Protein AF-A0A3D4JFX2-F1 (afdb_monomer)

Sequence (125 aa):
MYEYKTTWTKGMNTRPNHNVNNAPNGTVAYGETVKGVELWTATADGSNVKKGDQWVRLESNVTKWVAVIHMGTVYGIVKLIGENPEPEPDPEPTPVELYPDFMIGPVDKTGQPLAPAKRYRVVEE

Foldseek 3Di:
DKKKAFPDQAWWFWALDPAPPGDGPDTAHHPHIFAFDDKDAACADDPGAHGGWIWTFTPDPGTTITTCAGPNDGGIDMDDDDDDPDPDPDPDDDPPPPDDDDDDDDDDPVRHDDDDDDDDDDDDD

Structure (mmCIF, N/CA/C/O backbone):
data_AF-A0A3D4JFX2-F1
#
_entry.id   AF-A0A3D4JFX2-F1
#
loop_
_atom_site.group_PDB
_atom_site.id
_atom_site.type_symbol
_atom_site.label_atom_id
_atom_site.label_alt_id
_atom_site.label_comp_id
_atom_site.label_asym_id
_atom_site.label_entity_id
_atom_site.label_seq_id
_atom_site.pdbx_PDB_ins_code
_atom_site.Cartn_x
_atom_site.Cartn_y
_atom_site.Cartn_z
_atom_site.occupancy
_atom_site.B_iso_or_equiv
_atom_site.auth_seq_id
_atom_site.auth_comp_id
_atom_site.auth_asym_id
_atom_site.auth_atom_id
_atom_site.pdbx_PDB_model_num
ATOM 1 N N . MET A 1 1 ? -7.874 9.349 -4.311 1.00 88.25 1 MET A N 1
ATOM 2 C CA . MET A 1 1 ? -7.383 9.026 -2.946 1.00 88.25 1 MET A CA 1
ATOM 3 C C . MET A 1 1 ? -7.547 7.523 -2.728 1.00 88.25 1 MET A C 1
ATOM 5 O O . MET A 1 1 ? -8.367 6.924 -3.406 1.00 88.25 1 MET A O 1
ATOM 9 N N . TYR A 1 2 ? -6.806 6.887 -1.824 1.00 94.44 2 TYR A N 1
ATOM 10 C CA . TYR A 1 2 ? -6.948 5.460 -1.512 1.00 94.44 2 TYR A CA 1
ATOM 11 C C . TYR A 1 2 ? -7.407 5.241 -0.065 1.00 94.44 2 TYR A C 1
ATOM 13 O O . TYR A 1 2 ? -7.087 6.019 0.830 1.00 94.44 2 TYR A O 1
ATOM 21 N N . GLU A 1 3 ? -8.134 4.159 0.180 1.00 96.38 3 GLU A N 1
ATOM 22 C CA . GLU A 1 3 ? -8.337 3.566 1.501 1.00 96.38 3 GLU A CA 1
ATOM 23 C C . GLU A 1 3 ? -7.569 2.261 1.568 1.00 96.38 3 GLU A C 1
ATOM 25 O O . GLU A 1 3 ? -7.708 1.419 0.684 1.00 96.38 3 GLU A O 1
ATOM 30 N N . TYR A 1 4 ? -6.785 2.090 2.623 1.00 96.94 4 TYR A N 1
ATOM 31 C CA . TYR A 1 4 ? -6.076 0.858 2.917 1.00 96.94 4 TYR A CA 1
ATOM 32 C C . TYR A 1 4 ? -6.612 0.242 4.202 1.00 96.94 4 TYR A C 1
ATOM 34 O O . TYR A 1 4 ? -6.779 0.929 5.213 1.00 96.94 4 TYR A O 1
ATOM 42 N N . LYS A 1 5 ? -6.826 -1.072 4.169 1.00 96.75 5 LYS A N 1
ATOM 43 C CA . LYS A 1 5 ? -7.150 -1.881 5.342 1.00 96.75 5 LYS A CA 1
ATOM 44 C C . LYS A 1 5 ? -6.306 -3.145 5.337 1.00 96.75 5 LYS A C 1
ATOM 46 O O . LYS A 1 5 ? -6.347 -3.915 4.379 1.00 96.75 5 LYS A O 1
ATOM 51 N N . THR A 1 6 ? -5.566 -3.382 6.415 1.00 94.69 6 THR A N 1
ATOM 52 C CA . THR A 1 6 ? -4.805 -4.627 6.571 1.00 94.69 6 THR A CA 1
ATOM 53 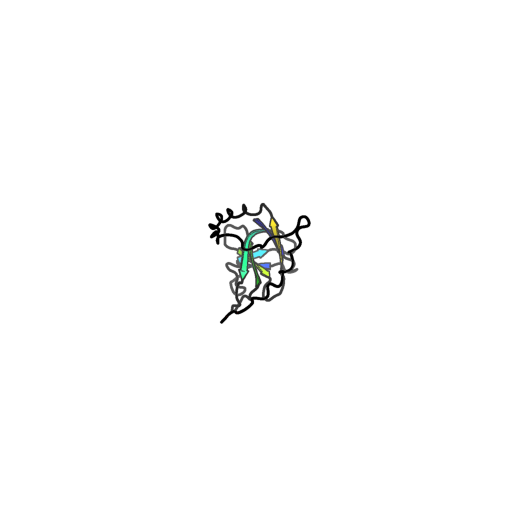C C . THR A 1 6 ? -5.742 -5.810 6.834 1.00 94.69 6 THR A C 1
ATOM 55 O O . THR A 1 6 ? -6.684 -5.713 7.626 1.00 94.69 6 THR A O 1
ATOM 58 N N . THR A 1 7 ? -5.470 -6.940 6.187 1.00 93.06 7 THR A N 1
ATOM 59 C CA . THR A 1 7 ? -6.103 -8.240 6.463 1.00 93.06 7 THR A CA 1
ATOM 60 C C . THR A 1 7 ? -5.250 -9.090 7.403 1.00 93.06 7 THR A C 1
ATOM 62 O O . THR A 1 7 ? -5.714 -10.108 7.916 1.00 93.06 7 THR A O 1
ATOM 65 N N . TRP A 1 8 ? -4.014 -8.664 7.674 1.00 93.56 8 TRP A N 1
ATOM 66 C CA . TRP A 1 8 ? -3.102 -9.372 8.557 1.00 93.56 8 TRP A CA 1
ATOM 67 C C . TRP A 1 8 ? -3.457 -9.150 10.030 1.00 93.56 8 TRP A C 1
ATOM 69 O O . TRP A 1 8 ? -3.441 -8.021 10.527 1.00 93.56 8 TRP A O 1
ATOM 79 N N . THR A 1 9 ? -3.733 -10.239 10.751 1.00 93.06 9 THR A N 1
ATOM 80 C CA . THR A 1 9 ? -4.233 -10.213 12.141 1.00 93.06 9 THR A CA 1
ATOM 81 C C . THR A 1 9 ? -3.256 -9.614 13.148 1.00 93.06 9 THR A C 1
ATOM 83 O O . THR A 1 9 ? -3.673 -9.158 14.208 1.00 93.06 9 THR A O 1
ATOM 86 N N . LYS A 1 10 ? -1.959 -9.571 12.823 1.00 92.81 10 LYS A N 1
ATOM 87 C CA . LYS A 1 10 ? -0.926 -8.955 13.671 1.00 92.81 10 LYS A CA 1
ATOM 88 C C . LYS A 1 10 ? -0.736 -7.454 13.410 1.00 92.81 10 LYS A C 1
ATOM 90 O O . LYS A 1 10 ? 0.112 -6.841 14.049 1.00 92.81 10 LYS A O 1
ATOM 95 N N . GLY A 1 11 ? -1.495 -6.870 12.480 1.00 93.62 11 GLY A N 1
ATOM 96 C CA . GLY A 1 11 ? -1.232 -5.526 11.968 1.00 93.62 11 GLY A CA 1
ATOM 97 C C . GLY A 1 11 ? -0.010 -5.487 11.045 1.00 93.62 11 GLY A C 1
ATOM 98 O O . GLY A 1 11 ? 0.735 -6.457 10.927 1.00 93.62 11 GLY A O 1
ATOM 99 N N . MET A 1 12 ? 0.186 -4.369 10.357 1.00 96.81 12 MET A N 1
ATOM 100 C CA . MET A 1 12 ? 1.258 -4.202 9.375 1.00 96.81 12 MET A CA 1
ATOM 101 C C . MET A 1 12 ? 2.195 -3.072 9.770 1.00 96.81 12 MET A C 1
ATOM 103 O O . MET A 1 12 ? 1.757 -2.004 10.182 1.00 96.81 12 MET A O 1
ATOM 107 N N . ASN A 1 13 ? 3.495 -3.295 9.609 1.00 97.06 13 ASN A N 1
ATOM 108 C CA . ASN A 1 13 ? 4.498 -2.254 9.802 1.00 97.06 13 ASN A CA 1
ATOM 109 C C . ASN A 1 13 ? 4.546 -1.329 8.582 1.00 97.06 13 ASN A C 1
ATOM 111 O O . ASN A 1 13 ? 4.554 -1.804 7.444 1.00 97.06 13 ASN A O 1
ATOM 115 N N . THR A 1 14 ? 4.651 -0.024 8.822 1.00 97.56 14 THR A N 1
ATOM 116 C CA . THR A 1 14 ? 4.962 0.958 7.778 1.00 97.56 14 THR A CA 1
ATOM 117 C C . THR A 1 14 ? 6.469 1.148 7.658 1.00 97.56 14 THR A C 1
ATOM 119 O O . THR A 1 14 ? 7.210 0.921 8.618 1.00 97.56 14 THR A O 1
ATOM 122 N N . ARG A 1 15 ? 6.943 1.559 6.480 1.00 97.38 15 ARG A N 1
ATOM 123 C CA . ARG A 1 15 ? 8.370 1.714 6.162 1.00 97.38 15 ARG A CA 1
ATOM 124 C C . ARG A 1 15 ? 8.628 2.982 5.342 1.00 97.38 15 ARG A C 1
ATOM 126 O O . ARG A 1 15 ? 7.711 3.482 4.698 1.00 97.38 15 ARG A O 1
ATOM 133 N N . PRO A 1 16 ? 9.863 3.509 5.319 1.00 97.12 16 PRO A N 1
ATOM 134 C CA . PRO A 1 16 ? 10.189 4.702 4.532 1.00 97.12 16 PRO A CA 1
ATOM 135 C C . PRO A 1 16 ? 10.171 4.472 3.010 1.00 97.12 16 PRO A C 1
ATOM 137 O O . PRO A 1 16 ? 10.100 5.439 2.259 1.00 97.12 16 PRO A O 1
ATOM 140 N N . ASN A 1 17 ? 10.232 3.219 2.547 1.00 95.50 17 ASN A N 1
ATOM 141 C CA . ASN A 1 17 ? 10.206 2.836 1.131 1.00 95.50 17 ASN A CA 1
ATOM 142 C C . ASN A 1 17 ? 9.622 1.412 0.969 1.00 95.50 17 ASN A C 1
ATOM 144 O O . ASN A 1 17 ? 9.394 0.720 1.964 1.00 95.50 17 ASN A O 1
ATOM 148 N N . HIS A 1 18 ? 9.438 0.963 -0.274 1.00 93.69 18 HIS A N 1
ATOM 149 C CA . HIS A 1 18 ? 8.968 -0.360 -0.708 1.00 93.69 18 HIS A CA 1
ATOM 150 C C . HIS A 1 18 ? 9.972 -1.496 -0.444 1.00 93.69 18 HIS A C 1
ATOM 152 O O . HIS A 1 18 ? 10.283 -2.295 -1.324 1.00 93.69 18 HIS A O 1
ATOM 158 N N . ASN A 1 19 ? 10.566 -1.551 0.744 1.00 92.44 19 ASN A N 1
ATOM 159 C CA . ASN A 1 19 ? 11.564 -2.557 1.077 1.00 92.44 19 ASN A CA 1
ATOM 160 C C . ASN A 1 19 ? 11.386 -3.017 2.523 1.00 92.44 19 ASN A C 1
ATOM 162 O O . ASN A 1 19 ? 11.557 -2.259 3.480 1.00 92.44 19 ASN A O 1
ATOM 166 N N . VAL A 1 20 ? 11.067 -4.303 2.673 1.00 89.50 20 VAL A N 1
ATOM 167 C CA . VAL A 1 20 ? 10.818 -4.948 3.967 1.00 89.50 20 VAL A CA 1
ATOM 168 C C . VAL A 1 20 ? 12.041 -5.000 4.888 1.00 89.50 20 VAL A C 1
ATOM 170 O O . VAL A 1 20 ? 11.887 -5.243 6.082 1.00 89.50 20 VAL A O 1
ATOM 173 N N . ASN A 1 21 ? 13.241 -4.718 4.384 1.00 91.81 21 ASN A N 1
ATOM 174 C CA . ASN A 1 21 ? 14.454 -4.656 5.197 1.00 91.81 21 ASN A CA 1
ATOM 175 C C . ASN A 1 21 ? 14.679 -3.279 5.846 1.00 91.81 21 ASN A C 1
ATOM 177 O O . ASN A 1 21 ? 15.486 -3.168 6.764 1.00 91.81 21 ASN A O 1
ATOM 181 N N . ASN A 1 22 ? 13.983 -2.218 5.415 1.00 94.38 22 ASN A N 1
ATOM 182 C CA . ASN A 1 22 ? 14.086 -0.911 6.077 1.00 94.38 22 ASN A CA 1
ATOM 183 C C . ASN A 1 22 ? 13.446 -0.950 7.466 1.00 94.38 22 ASN A C 1
ATOM 185 O O . ASN A 1 22 ? 12.366 -1.503 7.591 1.00 94.38 22 ASN A O 1
ATOM 189 N N . ALA A 1 23 ? 14.021 -0.308 8.487 1.00 96.62 23 ALA A N 1
ATOM 190 C CA . ALA A 1 23 ? 13.405 -0.259 9.818 1.00 96.62 23 ALA A CA 1
ATOM 191 C C . ALA A 1 23 ? 11.938 0.241 9.768 1.00 96.62 23 ALA A C 1
ATOM 193 O O . ALA A 1 23 ? 11.650 1.199 9.038 1.00 96.62 23 ALA A O 1
ATOM 194 N N . PRO A 1 24 ? 11.008 -0.389 10.515 1.00 97.31 24 PRO A N 1
ATOM 195 C CA . PRO A 1 24 ? 9.649 0.118 10.652 1.00 97.31 24 PRO A CA 1
ATOM 196 C C . PRO A 1 24 ? 9.625 1.557 11.174 1.00 97.31 24 PRO A C 1
ATOM 198 O O . PRO A 1 24 ? 10.377 1.899 12.083 1.00 97.31 24 PRO A O 1
ATOM 201 N N . ASN A 1 25 ? 8.736 2.385 10.630 1.00 97.06 25 ASN A N 1
ATOM 202 C CA . ASN A 1 25 ? 8.545 3.781 11.049 1.00 97.06 25 ASN A CA 1
ATOM 203 C C . ASN A 1 25 ? 7.099 4.085 11.486 1.00 97.06 25 ASN A C 1
ATOM 205 O O . ASN A 1 25 ? 6.666 5.240 11.518 1.00 97.06 25 ASN A O 1
ATOM 209 N N . GLY A 1 26 ? 6.344 3.034 11.800 1.00 96.19 26 GLY A N 1
ATOM 210 C CA . GLY A 1 26 ? 4.949 3.093 12.208 1.00 96.19 26 GLY A CA 1
ATOM 211 C C . GLY A 1 26 ? 4.251 1.754 12.004 1.00 96.19 26 GLY A C 1
ATOM 212 O O . GLY A 1 26 ? 4.859 0.774 11.562 1.00 96.19 26 GLY A O 1
ATOM 213 N N . THR A 1 27 ? 2.966 1.723 12.334 1.00 96.25 27 THR A N 1
ATOM 214 C CA . THR A 1 27 ? 2.115 0.538 12.243 1.00 96.25 27 THR A CA 1
ATOM 215 C C . THR A 1 27 ? 0.715 0.920 11.775 1.00 96.25 27 THR A C 1
ATOM 217 O O . THR A 1 27 ? 0.272 2.047 11.981 1.00 96.25 27 THR A O 1
ATOM 220 N N . VAL A 1 28 ? 0.036 -0.034 11.142 1.00 97.19 28 VAL A N 1
ATOM 221 C CA . VAL A 1 28 ? -1.407 -0.029 10.886 1.00 97.19 28 VAL A CA 1
ATOM 222 C C . VAL A 1 28 ? -1.985 -1.233 11.619 1.00 97.19 28 VAL A C 1
ATOM 224 O O . VAL A 1 28 ? -1.580 -2.372 11.358 1.00 97.19 28 VAL A O 1
ATOM 227 N N . ALA A 1 29 ? -2.888 -0.997 12.563 1.00 96.56 29 ALA A N 1
ATOM 228 C CA . ALA A 1 29 ? -3.472 -2.049 13.383 1.00 96.56 29 ALA A CA 1
ATOM 229 C C . ALA A 1 29 ? -4.452 -2.919 12.578 1.00 96.56 29 ALA A C 1
ATOM 231 O O . ALA A 1 29 ? -5.014 -2.503 11.564 1.00 96.56 29 ALA A O 1
ATOM 232 N N . TYR A 1 30 ? -4.679 -4.154 13.033 1.00 95.06 30 TYR A N 1
ATOM 233 C CA . TYR A 1 30 ? -5.679 -5.021 12.413 1.00 95.06 30 TYR A CA 1
ATOM 234 C C . TYR A 1 30 ? -7.077 -4.391 12.475 1.00 95.06 30 TYR A C 1
ATOM 236 O O . TYR A 1 30 ? -7.508 -3.913 13.521 1.00 95.06 30 TYR A O 1
ATOM 244 N N . GLY A 1 31 ? -7.784 -4.397 11.343 1.00 88.62 31 GLY A N 1
ATOM 245 C CA . GLY A 1 31 ? -9.117 -3.805 11.220 1.00 88.62 31 GLY A CA 1
ATOM 246 C C . GLY A 1 31 ? -9.129 -2.284 11.027 1.00 88.62 31 GLY A C 1
ATOM 247 O O . GLY A 1 31 ? -10.161 -1.757 10.608 1.00 88.62 31 GLY A O 1
ATOM 248 N N . GLU A 1 32 ? -8.004 -1.600 11.251 1.00 93.50 32 GLU A N 1
ATOM 249 C CA . GLU A 1 32 ? -7.861 -0.163 11.024 1.00 93.50 32 GLU A CA 1
ATOM 250 C C . GLU A 1 32 ? -7.966 0.162 9.529 1.00 93.50 32 GLU A C 1
ATOM 252 O O . GLU A 1 32 ? -7.414 -0.540 8.678 1.00 93.50 32 GLU A O 1
ATOM 257 N N . THR A 1 33 ? -8.698 1.230 9.214 1.00 95.12 33 THR A N 1
ATOM 258 C CA . THR A 1 33 ? -8.783 1.786 7.861 1.00 95.12 33 THR A CA 1
ATOM 259 C C . THR A 1 33 ? -8.068 3.126 7.847 1.00 95.12 33 THR A C 1
ATOM 261 O O . THR A 1 33 ? -8.433 4.028 8.597 1.00 95.12 33 THR A O 1
ATOM 264 N N . VAL A 1 34 ? -7.063 3.255 6.986 1.00 96.12 34 VAL A N 1
ATOM 265 C CA . VAL A 1 34 ? -6.233 4.459 6.852 1.00 96.12 34 VAL A CA 1
ATOM 266 C C . VAL A 1 34 ? -6.290 4.991 5.426 1.00 96.12 34 VAL A C 1
ATOM 268 O O . VAL A 1 34 ? -6.576 4.254 4.478 1.00 96.12 34 VAL A O 1
ATOM 271 N N . LYS A 1 35 ? -6.024 6.288 5.262 1.00 96.62 35 LYS A N 1
ATOM 272 C CA . LYS A 1 35 ? -5.987 6.935 3.949 1.00 96.62 35 LYS A CA 1
ATOM 273 C C . LYS A 1 35 ? -4.610 6.785 3.314 1.00 96.62 35 LYS A C 1
ATOM 275 O O . LYS A 1 35 ? -3.582 6.903 3.980 1.00 96.62 35 LYS A O 1
ATOM 280 N N . GLY A 1 36 ? -4.610 6.511 2.018 1.00 95.69 36 GLY A N 1
ATOM 281 C CA . GLY A 1 36 ? -3.432 6.441 1.172 1.00 95.69 36 GLY A CA 1
ATOM 282 C C . GLY A 1 36 ? -3.483 7.501 0.082 1.00 95.69 36 GLY A C 1
ATOM 283 O O . GLY A 1 36 ? -4.541 7.792 -0.473 1.00 95.69 36 GLY A O 1
ATOM 284 N N . VAL A 1 37 ? -2.328 8.060 -0.245 1.00 95.25 37 VAL A N 1
ATOM 285 C CA . VAL A 1 37 ? -2.179 9.110 -1.260 1.00 95.25 37 VAL A CA 1
ATOM 286 C C . VAL A 1 37 ? -1.624 8.573 -2.575 1.00 95.25 37 VAL A C 1
ATOM 288 O O . VAL A 1 37 ? -1.798 9.197 -3.614 1.00 95.25 37 VAL A O 1
ATOM 291 N N . GLU A 1 38 ? -0.992 7.400 -2.553 1.00 95.56 38 GLU A N 1
ATOM 292 C CA . GLU A 1 38 ? -0.311 6.830 -3.714 1.00 95.56 38 GLU A CA 1
ATOM 293 C C . GLU A 1 38 ? -0.294 5.304 -3.632 1.00 95.56 38 GLU A C 1
ATOM 295 O O . GLU A 1 38 ? -0.071 4.747 -2.556 1.00 95.56 38 GLU A O 1
ATOM 300 N N . LEU A 1 39 ? -0.504 4.640 -4.768 1.00 96.44 39 LEU A N 1
ATOM 301 C CA . LEU A 1 39 ? -0.362 3.196 -4.921 1.00 96.44 39 LEU A CA 1
ATOM 302 C C . LEU A 1 39 ? 0.789 2.930 -5.890 1.00 96.44 39 LEU A C 1
ATOM 304 O O . LEU A 1 39 ? 0.729 3.319 -7.053 1.00 96.44 39 LEU A O 1
ATOM 308 N N . TRP A 1 40 ? 1.821 2.247 -5.413 1.00 97.00 40 TRP A N 1
ATOM 309 C CA . TRP A 1 40 ? 2.964 1.832 -6.212 1.00 97.00 40 TRP A CA 1
ATOM 310 C C . TRP A 1 40 ? 2.873 0.342 -6.532 1.00 97.00 40 TRP A C 1
ATOM 312 O O . TRP A 1 40 ? 2.522 -0.466 -5.669 1.00 97.00 40 TRP A O 1
ATOM 322 N N . THR A 1 41 ? 3.206 -0.019 -7.772 1.00 96.88 41 THR A N 1
ATOM 323 C CA . THR A 1 41 ? 3.273 -1.411 -8.235 1.00 96.88 41 THR A CA 1
ATOM 324 C C . THR A 1 41 ? 4.641 -1.682 -8.853 1.00 96.88 41 THR A C 1
ATOM 326 O O . THR A 1 41 ? 5.091 -0.946 -9.732 1.00 96.88 41 THR A O 1
ATOM 329 N N . ALA A 1 42 ? 5.299 -2.753 -8.419 1.00 95.44 42 ALA A N 1
ATOM 330 C CA . ALA A 1 42 ? 6.579 -3.178 -8.966 1.00 95.44 42 ALA A CA 1
ATOM 331 C C . ALA A 1 42 ? 6.430 -3.649 -10.423 1.00 95.44 42 ALA A C 1
ATOM 333 O O . ALA A 1 42 ? 5.681 -4.584 -10.714 1.00 95.44 42 ALA A O 1
ATOM 334 N N . THR A 1 43 ? 7.177 -3.041 -11.345 1.00 95.38 43 THR A N 1
ATOM 335 C CA . THR A 1 43 ? 7.127 -3.360 -12.786 1.00 95.38 43 THR A CA 1
ATOM 336 C C . THR A 1 43 ? 8.063 -4.502 -13.197 1.00 95.38 43 THR A C 1
ATOM 338 O O . THR A 1 43 ? 7.870 -5.105 -14.256 1.00 95.38 43 THR A O 1
ATOM 341 N N . ALA A 1 44 ? 9.040 -4.838 -12.352 1.00 93.88 44 ALA A N 1
ATOM 342 C CA . ALA A 1 44 ? 10.028 -5.889 -12.571 1.00 93.88 44 ALA A CA 1
ATOM 343 C C . ALA A 1 44 ? 10.407 -6.583 -11.253 1.00 93.88 44 ALA A C 1
ATOM 345 O O . ALA A 1 44 ? 10.120 -6.080 -10.164 1.00 93.88 44 ALA A O 1
ATOM 346 N N . ASP A 1 45 ? 11.074 -7.731 -11.360 1.00 93.44 45 ASP A N 1
ATOM 347 C CA . ASP A 1 45 ? 11.622 -8.431 -10.203 1.00 93.44 45 ASP A CA 1
ATOM 348 C C . ASP A 1 45 ? 12.886 -7.746 -9.684 1.00 93.44 45 ASP A C 1
ATOM 350 O O . ASP A 1 45 ? 13.813 -7.448 -10.435 1.00 93.44 45 ASP A O 1
ATOM 354 N N . GLY A 1 46 ? 12.942 -7.557 -8.371 1.00 88.94 46 GLY A N 1
ATOM 355 C CA . GLY A 1 46 ? 14.128 -7.137 -7.641 1.00 88.94 46 GLY A CA 1
ATOM 356 C C . GLY A 1 46 ? 14.504 -8.137 -6.548 1.00 88.94 46 GLY A C 1
ATOM 357 O O . GLY A 1 46 ? 13.924 -9.221 -6.414 1.00 88.94 46 GLY A O 1
ATOM 358 N N . SER A 1 47 ? 15.487 -7.753 -5.733 1.00 87.31 47 SER A N 1
ATOM 359 C CA . SER A 1 47 ? 15.963 -8.580 -4.616 1.00 87.31 47 SER A CA 1
ATOM 360 C C . SER A 1 47 ? 14.953 -8.668 -3.469 1.00 87.31 47 SER A C 1
ATOM 362 O O . SER A 1 47 ? 14.859 -9.704 -2.823 1.00 87.31 47 SER A O 1
ATOM 364 N N . ASN A 1 48 ? 14.190 -7.594 -3.230 1.00 87.06 48 ASN A N 1
ATOM 365 C CA . ASN A 1 48 ? 13.272 -7.464 -2.086 1.00 87.06 48 ASN A CA 1
ATOM 366 C C . ASN A 1 48 ? 11.829 -7.153 -2.496 1.00 87.06 48 ASN A C 1
ATOM 368 O O . ASN A 1 48 ? 11.006 -6.877 -1.634 1.00 87.06 48 ASN A O 1
ATOM 372 N N . VAL A 1 49 ? 11.543 -7.128 -3.794 1.00 92.81 49 VAL A N 1
ATOM 373 C CA . VAL A 1 49 ? 10.210 -6.915 -4.366 1.00 92.81 49 VAL A CA 1
ATOM 374 C C . VAL A 1 49 ? 10.102 -7.771 -5.616 1.00 92.81 49 VAL A C 1
ATOM 376 O O . VAL A 1 49 ? 11.099 -7.969 -6.312 1.00 92.81 49 VAL A O 1
ATOM 379 N N . LYS A 1 50 ? 8.921 -8.304 -5.895 1.00 93.50 50 LYS A N 1
ATOM 380 C CA . LYS A 1 50 ? 8.641 -9.046 -7.129 1.00 93.50 50 LYS A CA 1
ATOM 381 C C . LYS A 1 50 ? 7.707 -8.260 -8.026 1.00 93.50 50 LYS A C 1
ATOM 383 O O . LYS A 1 50 ? 6.963 -7.414 -7.540 1.00 93.50 50 LYS A O 1
ATOM 388 N N . LYS A 1 51 ? 7.751 -8.520 -9.333 1.00 95.00 51 LYS A N 1
ATOM 389 C CA . LYS A 1 51 ? 6.827 -7.907 -10.287 1.00 95.00 51 LYS A CA 1
ATOM 390 C C . LYS A 1 51 ? 5.388 -8.154 -9.823 1.00 95.00 51 LYS A C 1
ATOM 392 O O . LYS A 1 51 ? 5.010 -9.291 -9.556 1.00 95.00 51 LYS A O 1
ATOM 397 N N . GLY A 1 52 ? 4.598 -7.088 -9.737 1.00 94.31 52 GLY A N 1
ATOM 398 C CA . GLY A 1 52 ? 3.233 -7.133 -9.211 1.00 94.31 52 GLY A CA 1
ATOM 399 C C . GLY A 1 52 ? 3.112 -6.954 -7.695 1.00 94.31 52 GLY A C 1
ATOM 400 O O . GLY A 1 52 ? 1.988 -6.867 -7.209 1.00 94.31 52 GLY A O 1
ATOM 401 N N . ASP A 1 53 ? 4.215 -6.842 -6.944 1.00 96.06 53 ASP A N 1
ATOM 402 C CA . ASP A 1 53 ? 4.155 -6.376 -5.556 1.00 96.06 53 ASP A CA 1
ATOM 403 C C . ASP A 1 53 ? 3.546 -4.975 -5.513 1.00 96.06 53 ASP A C 1
ATOM 405 O O . ASP A 1 53 ? 3.863 -4.115 -6.340 1.00 96.06 53 ASP A O 1
ATOM 409 N N . GLN A 1 54 ? 2.688 -4.742 -4.525 1.00 97.56 54 GLN A N 1
ATOM 410 C CA . GLN A 1 54 ? 1.943 -3.500 -4.376 1.00 97.56 54 GLN A CA 1
ATOM 411 C C . GLN A 1 54 ? 2.140 -2.916 -2.992 1.00 97.56 54 GLN A C 1
ATOM 413 O O . GLN A 1 54 ? 2.080 -3.622 -1.984 1.00 97.56 54 GLN A O 1
ATOM 418 N N . TRP A 1 55 ? 2.331 -1.605 -2.946 1.00 97.94 55 TRP A N 1
ATOM 419 C CA . TRP A 1 55 ? 2.518 -0.850 -1.719 1.00 97.94 55 TRP A CA 1
ATOM 420 C C . TRP A 1 55 ? 1.732 0.447 -1.797 1.00 97.94 55 TRP A C 1
ATOM 422 O O . TRP A 1 55 ? 1.663 1.076 -2.849 1.00 97.94 55 TRP A O 1
ATOM 432 N N . VAL A 1 56 ? 1.161 0.867 -0.676 1.00 97.94 56 VAL A N 1
ATOM 433 C CA . VAL A 1 56 ? 0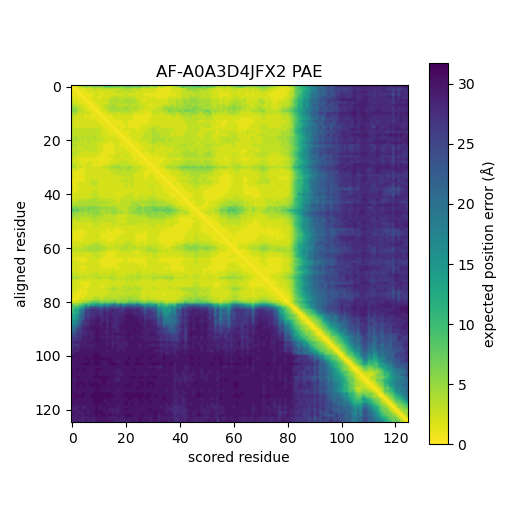.414 2.123 -0.588 1.00 97.94 56 VAL A CA 1
ATOM 434 C C . VAL A 1 56 ? 1.134 3.089 0.341 1.00 97.94 56 VAL A C 1
ATOM 436 O O . VAL A 1 56 ? 1.562 2.712 1.438 1.00 97.94 56 VAL A O 1
ATOM 439 N N . ARG A 1 57 ? 1.292 4.337 -0.105 1.00 97.75 57 ARG A N 1
ATOM 440 C CA . ARG A 1 57 ? 1.820 5.425 0.716 1.00 97.75 57 ARG A CA 1
ATOM 441 C C . ARG A 1 57 ? 0.678 6.030 1.501 1.00 97.75 57 ARG A C 1
ATOM 443 O O . ARG A 1 57 ? -0.289 6.509 0.913 1.00 97.75 57 ARG A O 1
ATOM 450 N N . LEU A 1 58 ? 0.797 6.010 2.817 1.00 97.00 58 LEU A N 1
ATOM 451 C CA . LEU A 1 58 ? -0.205 6.548 3.722 1.00 97.00 58 LEU A CA 1
ATOM 452 C C . LEU A 1 58 ? -0.149 8.075 3.760 1.00 97.00 58 LEU A C 1
ATOM 454 O O . LEU A 1 58 ? 0.917 8.677 3.618 1.00 97.00 58 LEU A O 1
ATOM 458 N N . GLU A 1 59 ? -1.304 8.690 3.986 1.00 95.50 59 GLU A N 1
ATOM 459 C CA . GLU A 1 59 ? -1.417 10.117 4.263 1.00 95.50 59 GLU A CA 1
ATOM 460 C C . GLU A 1 59 ? -0.769 10.423 5.622 1.00 95.50 59 GLU A C 1
ATOM 462 O O . GLU A 1 59 ? -1.253 10.015 6.679 1.00 95.50 59 GLU A O 1
ATOM 467 N N . SER A 1 60 ? 0.396 11.071 5.603 1.00 94.25 60 SER A N 1
ATOM 468 C CA . SER A 1 60 ? 1.161 11.397 6.806 1.00 94.25 60 SER A CA 1
ATOM 469 C C . SER A 1 60 ? 2.200 12.482 6.517 1.00 94.25 60 SER A C 1
ATOM 471 O O . SER A 1 60 ? 2.649 12.634 5.384 1.00 94.25 60 SER A O 1
ATOM 473 N N . ASN A 1 61 ? 2.643 13.188 7.562 1.00 93.88 61 ASN A N 1
ATOM 474 C CA . ASN A 1 61 ? 3.716 14.192 7.478 1.00 93.88 61 ASN A CA 1
ATOM 475 C C . ASN A 1 61 ? 5.103 13.580 7.207 1.00 93.88 61 ASN A C 1
ATOM 477 O O . ASN A 1 61 ? 6.063 14.302 6.957 1.00 93.88 61 ASN A O 1
ATOM 481 N N . VAL A 1 62 ? 5.225 12.253 7.293 1.00 94.69 62 VAL A N 1
ATOM 482 C CA . VAL A 1 62 ? 6.444 11.498 6.985 1.00 94.69 62 VAL A CA 1
ATOM 483 C C . VAL A 1 62 ? 6.117 10.369 6.013 1.00 94.69 62 VAL A C 1
ATOM 485 O O . VAL A 1 62 ? 5.021 9.812 6.044 1.00 94.69 62 VAL A O 1
ATOM 488 N N . THR A 1 63 ? 7.074 9.985 5.170 1.00 97.12 63 THR A N 1
ATOM 489 C CA . THR A 1 63 ? 6.870 8.910 4.192 1.00 97.12 63 THR A CA 1
ATOM 490 C C . THR A 1 63 ? 6.642 7.568 4.889 1.00 97.12 63 THR A C 1
ATOM 492 O O . THR A 1 63 ? 7.536 7.030 5.548 1.00 97.12 63 THR A O 1
ATOM 495 N N . LYS A 1 64 ? 5.437 7.017 4.722 1.00 97.25 64 LYS A N 1
ATOM 496 C CA . LYS A 1 64 ? 5.022 5.723 5.270 1.00 97.25 64 LYS A CA 1
ATOM 497 C C . LYS A 1 64 ? 4.412 4.868 4.174 1.00 97.25 64 LYS A C 1
ATOM 499 O O . LYS A 1 64 ? 3.300 5.124 3.733 1.00 97.25 64 LYS A O 1
ATOM 504 N N . TRP A 1 65 ? 5.133 3.838 3.773 1.00 97.94 65 TRP A N 1
ATOM 505 C CA . TRP A 1 65 ? 4.678 2.809 2.855 1.00 97.94 65 TRP A CA 1
ATOM 506 C C . TRP A 1 65 ? 4.260 1.570 3.625 1.00 97.94 65 TRP A C 1
ATOM 508 O O . TRP A 1 65 ? 4.954 1.149 4.550 1.00 97.94 65 TRP A O 1
ATOM 518 N N . VAL A 1 66 ? 3.153 0.960 3.226 1.00 97.50 66 VAL A N 1
ATOM 519 C CA . VAL A 1 66 ? 2.710 -0.331 3.749 1.00 97.50 66 VAL A CA 1
ATOM 520 C C . VAL A 1 66 ? 2.457 -1.290 2.594 1.00 97.50 66 VAL A C 1
ATOM 522 O O . VAL A 1 66 ? 1.918 -0.902 1.556 1.00 97.50 66 VAL A O 1
ATOM 525 N N . ALA A 1 67 ? 2.906 -2.533 2.757 1.00 96.94 67 ALA A N 1
ATOM 526 C CA . ALA A 1 67 ? 2.745 -3.559 1.741 1.00 96.94 67 ALA A CA 1
ATOM 527 C C . ALA A 1 67 ? 1.277 -3.992 1.655 1.00 96.94 67 ALA A C 1
ATOM 529 O O . ALA A 1 67 ? 0.655 -4.333 2.659 1.00 96.94 67 ALA A O 1
ATOM 530 N N . VAL A 1 68 ? 0.751 -4.000 0.437 1.00 96.94 68 VAL A N 1
ATOM 531 C CA . VAL A 1 68 ? -0.568 -4.533 0.083 1.00 96.94 68 VAL A CA 1
ATOM 532 C C . VAL A 1 68 ? -0.393 -5.964 -0.412 1.00 96.94 68 VAL A C 1
ATOM 534 O O . VAL A 1 68 ? -1.041 -6.880 0.089 1.00 96.94 68 VAL A O 1
ATOM 537 N N . ILE A 1 69 ? 0.550 -6.153 -1.338 1.00 95.81 69 ILE A N 1
ATOM 538 C CA . ILE A 1 69 ? 0.980 -7.444 -1.870 1.00 95.81 69 ILE A CA 1
ATOM 539 C C . ILE A 1 69 ? 2.502 -7.484 -1.809 1.00 95.81 69 ILE A C 1
ATOM 541 O O . ILE A 1 69 ? 3.161 -6.560 -2.287 1.00 95.81 69 ILE A O 1
ATOM 545 N N . HIS A 1 70 ? 3.061 -8.547 -1.240 1.00 94.62 70 HIS A N 1
ATOM 546 C CA . HIS A 1 70 ? 4.502 -8.757 -1.242 1.00 94.62 70 HIS A CA 1
ATOM 547 C C . HIS A 1 70 ? 4.843 -10.237 -1.425 1.00 94.62 70 HIS A C 1
ATOM 549 O O . HIS A 1 70 ? 4.359 -11.088 -0.676 1.00 94.62 70 HIS A O 1
ATOM 555 N N . MET A 1 71 ? 5.655 -10.538 -2.441 1.00 91.88 71 MET A N 1
ATOM 556 C CA . MET A 1 71 ? 6.021 -11.894 -2.867 1.00 91.88 71 MET A CA 1
ATOM 557 C C . MET A 1 71 ? 4.793 -12.793 -3.083 1.00 91.88 71 MET A C 1
ATOM 559 O O . MET A 1 71 ? 4.753 -13.939 -2.643 1.00 91.88 71 MET A O 1
ATOM 563 N N . GLY A 1 72 ? 3.753 -12.241 -3.717 1.00 89.62 72 GLY A N 1
ATOM 564 C CA . GLY A 1 72 ? 2.496 -12.945 -4.001 1.00 89.62 72 GLY A CA 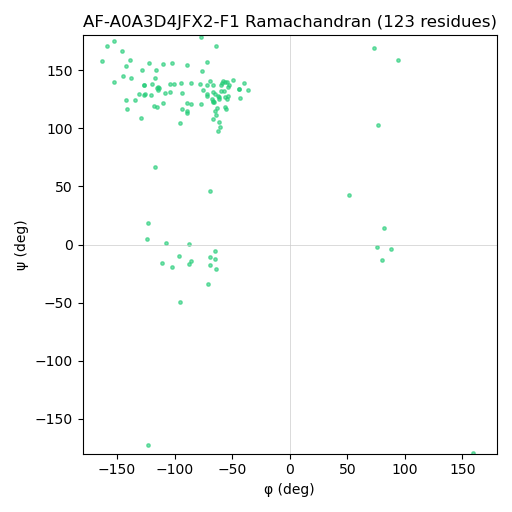1
ATOM 565 C C . GLY A 1 72 ? 1.562 -13.134 -2.799 1.00 89.62 72 GLY A C 1
ATOM 566 O O . GLY A 1 72 ? 0.459 -13.646 -2.965 1.00 89.62 72 GLY A O 1
ATOM 567 N N . THR A 1 73 ? 1.957 -12.701 -1.597 1.00 93.69 73 THR A N 1
ATOM 568 C CA . THR A 1 73 ? 1.093 -12.745 -0.410 1.00 93.69 73 THR A CA 1
ATOM 569 C C . THR A 1 73 ? 0.356 -11.422 -0.240 1.00 93.69 73 THR A C 1
ATOM 571 O O . THR A 1 73 ? 0.974 -10.358 -0.270 1.00 93.69 73 THR A O 1
ATOM 574 N N . VAL A 1 74 ? -0.962 -11.490 -0.040 1.00 95.19 74 VAL A N 1
ATOM 575 C CA . VAL A 1 74 ? -1.828 -10.325 0.193 1.00 95.19 74 VAL A CA 1
ATOM 576 C C . VAL A 1 74 ? -1.905 -10.029 1.691 1.00 95.19 74 VAL A C 1
ATOM 578 O O . VAL A 1 74 ? -2.339 -10.873 2.473 1.00 95.19 74 VAL A O 1
ATOM 581 N N . TYR A 1 75 ? -1.518 -8.818 2.084 1.00 95.12 75 TYR A N 1
ATOM 582 C CA . TYR A 1 75 ? -1.516 -8.348 3.475 1.00 95.12 75 TYR A CA 1
ATOM 583 C C . TYR A 1 75 ? -2.563 -7.271 3.756 1.00 95.12 75 TYR A C 1
ATOM 585 O O . TYR A 1 75 ? -2.886 -6.999 4.914 1.00 95.12 75 TYR A O 1
ATOM 593 N N . GLY A 1 76 ? -3.108 -6.659 2.710 1.00 94.00 76 GLY A N 1
ATOM 594 C CA . GLY A 1 76 ? -4.151 -5.662 2.840 1.00 94.00 76 GLY A CA 1
ATOM 595 C C . GLY A 1 76 ? -4.948 -5.499 1.563 1.00 94.00 76 GLY A C 1
ATOM 596 O O . GLY A 1 76 ? -4.615 -6.042 0.513 1.00 94.00 76 GLY A O 1
ATOM 597 N N . ILE A 1 77 ? -6.029 -4.745 1.684 1.00 94.94 77 ILE A N 1
ATOM 598 C CA . ILE A 1 77 ? -6.927 -4.398 0.593 1.00 94.94 77 ILE A CA 1
ATOM 599 C C . ILE A 1 77 ? -6.837 -2.889 0.411 1.00 94.94 77 ILE A C 1
ATOM 601 O O . ILE A 1 77 ? -6.864 -2.140 1.392 1.00 94.94 77 ILE A O 1
ATOM 605 N N . VAL A 1 78 ? -6.732 -2.456 -0.843 1.00 95.94 78 VAL A N 1
ATOM 606 C CA . VAL A 1 78 ? -6.779 -1.045 -1.222 1.00 95.94 78 VAL A CA 1
ATOM 607 C C . VAL A 1 78 ? -8.028 -0.784 -2.049 1.00 95.94 78 VAL A C 1
ATOM 609 O O . VAL A 1 78 ? -8.338 -1.532 -2.973 1.00 95.94 78 VAL A O 1
ATOM 612 N N . LYS A 1 79 ? -8.731 0.299 -1.729 1.00 94.94 79 LYS A N 1
ATOM 613 C CA . LYS A 1 79 ? -9.868 0.809 -2.492 1.00 94.94 79 LYS A CA 1
ATOM 614 C C . LYS A 1 79 ? -9.568 2.231 -2.949 1.00 94.94 79 LYS A C 1
ATOM 616 O O . LYS A 1 79 ? -9.211 3.071 -2.130 1.00 94.94 79 LYS A O 1
ATOM 621 N N . LEU A 1 80 ? -9.730 2.520 -4.237 1.00 92.38 80 LEU A N 1
ATOM 622 C CA . LEU A 1 80 ? -9.721 3.899 -4.723 1.00 92.38 80 LEU A CA 1
ATOM 623 C C . LEU A 1 80 ? -11.015 4.592 -4.267 1.00 92.38 80 LEU A C 1
ATOM 625 O O . LEU A 1 80 ? -12.114 4.072 -4.461 1.00 92.38 80 LEU A O 1
ATOM 629 N N . ILE A 1 81 ? -10.873 5.749 -3.632 1.00 87.19 81 ILE A N 1
ATOM 630 C CA . ILE A 1 81 ? -11.962 6.602 -3.168 1.00 87.19 81 ILE A CA 1
ATOM 631 C C . ILE A 1 81 ? -11.763 8.025 -3.712 1.00 87.19 81 ILE A C 1
ATOM 633 O O . ILE A 1 81 ? -10.686 8.613 -3.592 1.00 87.19 81 ILE A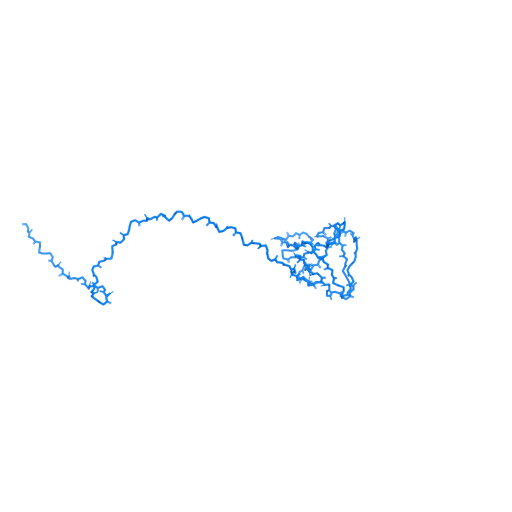 O 1
ATOM 637 N N . GLY A 1 82 ? -12.799 8.584 -4.330 1.00 69.56 82 GLY A N 1
ATOM 638 C CA . GLY A 1 82 ? -12.722 9.873 -5.028 1.00 69.56 82 GLY A CA 1
ATOM 639 C C . GLY A 1 82 ? -12.438 9.733 -6.525 1.00 69.56 82 GLY A C 1
ATOM 640 O O . GLY A 1 82 ? -11.985 8.683 -6.981 1.00 69.56 82 GLY A O 1
ATOM 641 N N . GLU A 1 83 ? -12.794 10.781 -7.264 1.00 54.28 83 GLU A N 1
ATOM 642 C CA . GLU A 1 83 ? -12.994 10.758 -8.713 1.00 54.28 83 GLU A CA 1
ATOM 643 C C . GLU A 1 83 ? -11.739 10.346 -9.492 1.00 54.28 83 GLU A C 1
ATOM 645 O O . GLU A 1 83 ? -10.609 10.734 -9.188 1.00 54.28 83 GLU A O 1
ATOM 650 N N . ASN A 1 84 ? -11.997 9.504 -10.491 1.00 52.47 84 ASN A N 1
ATOM 651 C CA . ASN A 1 84 ? -11.123 9.185 -11.608 1.00 52.47 84 ASN A CA 1
ATOM 652 C C . ASN A 1 84 ? -10.496 10.484 -12.156 1.00 52.47 84 ASN A C 1
ATOM 654 O O . ASN A 1 84 ? -11.248 11.445 -12.326 1.00 52.47 84 ASN A O 1
ATOM 658 N N . PRO A 1 85 ? -9.178 10.562 -12.426 1.00 49.06 85 PRO A N 1
ATOM 659 C CA . PRO A 1 85 ? -8.640 11.716 -13.135 1.00 49.06 85 PRO A CA 1
ATOM 660 C C . PRO A 1 85 ? -9.404 11.882 -14.453 1.00 49.06 85 PRO A C 1
ATOM 662 O O . PRO A 1 85 ? -9.782 10.896 -15.090 1.00 49.06 85 PRO A O 1
ATOM 665 N N . GLU A 1 86 ? -9.689 13.135 -14.791 1.00 56.12 86 GLU A N 1
ATOM 666 C CA . GLU A 1 86 ? -10.248 13.579 -16.068 1.00 56.12 86 GLU A CA 1
ATOM 667 C C . GLU A 1 86 ? -9.681 12.732 -17.227 1.00 56.12 86 GLU A C 1
ATOM 669 O O . GLU A 1 86 ? -8.472 12.472 -17.227 1.00 56.12 86 GLU A O 1
ATOM 674 N N . PRO A 1 87 ? -10.513 12.227 -18.163 1.00 58.34 87 PRO A N 1
ATOM 675 C CA . PRO A 1 87 ? -10.003 11.462 -19.297 1.00 58.34 87 PRO A CA 1
ATOM 676 C C . PRO A 1 87 ? -8.926 12.286 -20.013 1.00 58.34 87 PRO A C 1
ATOM 678 O O . PRO A 1 87 ? -9.101 13.489 -20.201 1.00 58.34 87 PRO A O 1
ATOM 681 N N . GLU A 1 88 ? -7.807 11.648 -20.370 1.00 58.75 88 GLU A N 1
ATOM 682 C CA . GLU A 1 88 ? -6.750 12.287 -21.160 1.00 58.75 88 GLU A CA 1
ATOM 683 C C . GLU A 1 88 ? -7.374 12.975 -22.391 1.00 58.75 88 GLU A C 1
ATOM 685 O O . GLU A 1 88 ? -8.325 12.425 -22.960 1.00 58.75 88 GLU A O 1
ATOM 690 N N . PRO A 1 89 ? -6.900 14.170 -22.801 1.00 59.06 89 PRO A N 1
ATOM 691 C CA . PRO A 1 89 ? -7.411 14.801 -24.009 1.00 59.06 89 PRO A CA 1
ATOM 692 C C . PRO A 1 89 ? -7.240 13.833 -25.184 1.00 59.06 89 PRO A C 1
ATOM 694 O O . PRO A 1 89 ? -6.150 13.301 -25.402 1.00 59.06 89 PRO A O 1
ATOM 697 N N . ASP A 1 90 ? -8.346 13.597 -25.890 1.00 64.12 90 ASP A N 1
ATOM 698 C CA . ASP A 1 90 ? -8.433 12.794 -27.112 1.00 64.12 90 ASP A CA 1
ATOM 699 C C . ASP A 1 90 ? -7.245 13.130 -28.032 1.00 64.12 90 ASP A C 1
ATOM 701 O O . ASP A 1 90 ? -7.015 14.322 -28.281 1.00 64.12 90 ASP A O 1
ATOM 705 N N . PRO A 1 91 ? -6.438 12.152 -28.496 1.00 64.44 91 PRO A N 1
ATOM 706 C CA . PRO A 1 91 ? -5.407 12.453 -29.477 1.00 64.44 91 PRO A CA 1
ATOM 707 C C . PRO A 1 91 ? -6.067 13.143 -30.672 1.00 64.44 91 PRO A C 1
ATOM 709 O O . PRO A 1 91 ? -7.015 12.609 -31.246 1.00 64.44 91 PRO A O 1
ATOM 712 N N . GLU A 1 92 ? -5.571 14.332 -31.043 1.00 66.56 92 GLU A N 1
ATOM 713 C CA . GLU A 1 92 ? -6.006 15.017 -32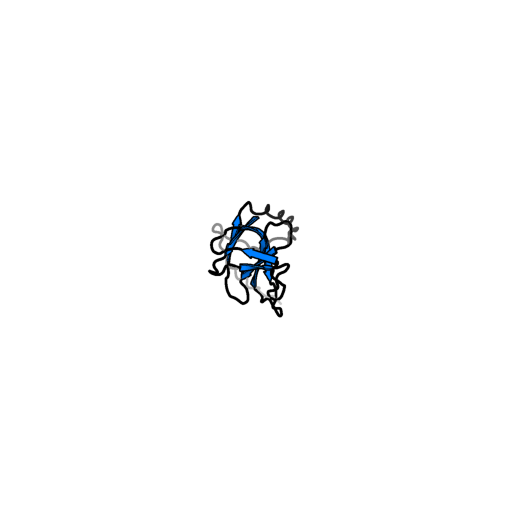.264 1.00 66.56 92 GLU A CA 1
ATOM 714 C C . GLU A 1 92 ? -6.071 13.998 -33.411 1.00 66.56 92 GLU A C 1
ATOM 716 O O . GLU A 1 92 ? -5.139 13.192 -33.557 1.00 66.56 92 GLU A O 1
ATOM 721 N N . PRO A 1 93 ? -7.156 13.983 -34.210 1.00 61.44 93 PRO A N 1
ATOM 722 C CA . PRO A 1 93 ? -7.300 13.002 -35.266 1.00 61.44 93 PRO A CA 1
ATOM 723 C C . PRO A 1 93 ? -6.082 13.095 -36.181 1.00 61.44 93 PRO A C 1
ATOM 725 O O . PRO A 1 93 ? -5.806 14.132 -36.788 1.00 61.44 93 PRO A O 1
ATOM 728 N N . THR A 1 94 ? -5.336 11.995 -36.261 1.00 60.50 94 THR A N 1
ATOM 729 C CA . THR A 1 94 ? -4.260 11.856 -37.238 1.00 60.50 94 THR A CA 1
ATOM 730 C C . THR A 1 94 ? -4.866 12.069 -38.628 1.00 60.50 94 THR A C 1
ATOM 732 O O . THR A 1 94 ? -5.927 11.504 -38.913 1.00 60.50 94 THR A O 1
ATOM 735 N N . PRO A 1 95 ? -4.258 12.899 -39.500 1.00 54.97 95 PRO A N 1
ATOM 736 C CA . PRO A 1 95 ? -4.761 13.078 -40.851 1.00 54.97 95 PRO A CA 1
ATOM 737 C C . PRO A 1 95 ? -4.849 11.715 -41.536 1.00 54.97 95 PRO A C 1
ATOM 739 O O . PRO A 1 95 ? -3.842 11.033 -41.715 1.00 54.97 95 PRO A O 1
ATOM 742 N N . VAL A 1 96 ? -6.066 11.308 -41.890 1.00 54.50 96 VAL A N 1
ATOM 743 C CA . VAL A 1 96 ? -6.291 10.133 -42.727 1.00 54.50 96 VAL A CA 1
ATOM 744 C C . VAL A 1 96 ? -5.663 10.450 -44.080 1.00 54.50 96 VAL A C 1
ATOM 746 O O . VAL A 1 96 ? -6.151 11.329 -44.793 1.00 54.50 96 VAL A O 1
ATOM 749 N N . GLU A 1 97 ? -4.575 9.766 -44.438 1.00 52.03 97 GLU A N 1
ATOM 750 C CA . GLU A 1 97 ? -4.129 9.737 -45.828 1.00 52.03 97 GLU A CA 1
ATOM 751 C C . GLU A 1 97 ? -5.257 9.111 -46.654 1.00 52.03 97 GLU A C 1
ATOM 753 O O . GLU A 1 97 ? -5.470 7.897 -46.646 1.00 52.03 97 GLU A O 1
ATOM 758 N N . LEU A 1 98 ? -6.029 9.968 -47.327 1.00 43.22 98 LEU A N 1
ATOM 759 C CA . LEU A 1 98 ? -6.972 9.568 -48.358 1.00 43.22 98 LEU A CA 1
ATOM 760 C C . LEU A 1 98 ? -6.168 8.921 -49.490 1.00 43.22 98 LEU A C 1
ATOM 762 O O . LEU A 1 98 ? -5.627 9.601 -50.362 1.00 43.22 98 LEU A O 1
ATOM 766 N N . TYR A 1 99 ? -6.101 7.594 -49.491 1.00 55.00 99 TYR A N 1
ATOM 767 C CA . TYR A 1 99 ? -5.816 6.866 -50.718 1.00 55.00 99 TYR A CA 1
ATOM 768 C C . TYR A 1 99 ? -7.006 7.080 -51.663 1.00 55.00 99 TYR A C 1
ATOM 770 O O . TYR A 1 99 ? -8.150 6.950 -51.221 1.00 55.00 99 TYR A O 1
ATOM 778 N N . PRO A 1 100 ? -6.783 7.443 -52.938 1.00 45.69 100 PRO A N 1
ATOM 779 C CA . PRO A 1 100 ? -7.875 7.666 -53.867 1.00 45.69 100 PRO A CA 1
ATOM 780 C C . PRO A 1 100 ? -8.688 6.383 -54.057 1.00 45.69 100 PRO A C 1
ATOM 782 O O . PRO A 1 100 ? -8.173 5.313 -54.383 1.00 45.69 100 PRO A O 1
ATOM 785 N N . ASP A 1 101 ? -9.974 6.567 -53.812 1.00 46.66 101 ASP A N 1
ATOM 786 C CA . ASP A 1 101 ? -11.100 5.666 -53.945 1.00 46.66 101 ASP A CA 1
ATOM 787 C C . ASP A 1 101 ? -11.088 4.748 -55.190 1.00 46.66 101 ASP A C 1
ATOM 789 O O . ASP A 1 101 ? -10.884 5.178 -56.323 1.00 46.66 101 ASP A O 1
ATOM 793 N N . PHE A 1 102 ? -11.490 3.496 -54.942 1.00 42.94 102 PHE A N 1
ATOM 794 C CA . PHE A 1 102 ? -12.563 2.819 -55.682 1.00 42.94 102 PHE A CA 1
ATOM 795 C C . PHE A 1 102 ? -12.271 2.271 -57.096 1.00 42.94 102 PHE A C 1
ATOM 797 O O . PHE A 1 102 ? -12.394 2.944 -58.114 1.00 42.94 102 PHE A O 1
ATOM 804 N N . MET A 1 103 ? -12.084 0.949 -57.172 1.00 45.78 103 MET A N 1
ATOM 805 C CA . MET A 1 103 ? -12.471 0.148 -58.341 1.00 45.78 103 MET A CA 1
ATOM 806 C C . MET A 1 103 ? -13.545 -0.866 -57.920 1.00 45.78 103 MET A C 1
ATOM 808 O O . MET A 1 103 ? -13.298 -2.071 -57.899 1.00 45.78 103 MET A O 1
ATOM 812 N N . ILE A 1 104 ? -14.745 -0.397 -57.554 1.00 48.78 104 ILE A N 1
ATOM 813 C CA . ILE A 1 104 ? -15.929 -1.271 -57.521 1.00 48.78 104 ILE A CA 1
ATOM 814 C C . ILE A 1 104 ? -16.569 -1.207 -58.909 1.00 48.78 104 ILE A C 1
ATOM 816 O O . ILE A 1 104 ? -17.026 -0.155 -59.353 1.00 48.78 104 ILE A O 1
ATOM 820 N N . GLY A 1 105 ? -16.540 -2.334 -59.623 1.00 53.16 105 GLY A N 1
ATOM 821 C CA . GLY A 1 105 ? -17.215 -2.491 -60.912 1.00 53.16 105 GLY A CA 1
ATOM 822 C C . GLY A 1 105 ? -18.744 -2.384 -60.790 1.00 53.16 105 GLY A C 1
ATOM 823 O O . GLY A 1 105 ? -19.282 -2.358 -59.684 1.00 53.16 105 GLY A O 1
ATOM 824 N N . PRO A 1 106 ? -19.473 -2.328 -61.916 1.00 54.38 106 PRO A N 1
ATOM 825 C CA . PRO A 1 106 ? -20.923 -2.169 -61.893 1.00 54.38 106 PRO A CA 1
ATOM 826 C C . PRO A 1 106 ? -21.616 -3.340 -61.171 1.00 54.38 106 PRO A C 1
ATOM 828 O O . PRO A 1 106 ? -21.410 -4.508 -61.505 1.00 54.38 106 PRO A O 1
ATOM 831 N N . VAL A 1 107 ? -22.462 -3.004 -60.195 1.00 56.06 107 VAL A N 1
ATOM 832 C CA . VAL A 1 107 ? -23.385 -3.910 -59.490 1.00 56.06 107 VAL A CA 1
ATOM 833 C C . VAL A 1 107 ? -24.809 -3.719 -60.021 1.00 56.06 107 VAL A C 1
ATOM 835 O O . VAL A 1 107 ? -25.129 -2.668 -60.582 1.00 56.06 107 VAL A O 1
ATOM 838 N N . ASP A 1 108 ? -25.672 -4.724 -59.880 1.00 56.75 108 ASP A N 1
ATOM 839 C CA . ASP A 1 108 ? -27.084 -4.594 -60.254 1.00 56.75 108 ASP A CA 1
ATOM 840 C C . ASP A 1 108 ? -27.916 -3.808 -59.216 1.00 56.75 108 ASP A C 1
ATOM 842 O O . ASP A 1 108 ? -27.418 -3.376 -58.176 1.00 56.75 108 ASP A O 1
ATOM 846 N N . LYS A 1 109 ? -29.219 -3.617 -59.484 1.00 53.00 109 LYS A N 1
ATOM 847 C CA . LYS A 1 109 ? -30.149 -2.876 -58.602 1.00 53.00 109 LYS A CA 1
ATOM 848 C C . LYS A 1 109 ? -30.384 -3.540 -57.236 1.00 53.00 109 LYS A C 1
ATOM 850 O O . LYS A 1 109 ? -31.071 -2.957 -56.402 1.00 53.00 109 LYS A O 1
ATOM 855 N N . THR A 1 110 ? -29.843 -4.737 -57.016 1.00 54.03 110 THR A N 1
ATOM 856 C CA . THR A 1 110 ? -29.862 -5.455 -55.736 1.00 54.03 110 THR A CA 1
ATOM 857 C C . THR A 1 110 ? -28.496 -5.470 -55.042 1.00 54.03 110 THR A C 1
ATOM 859 O O . THR A 1 110 ? -28.379 -6.007 -53.945 1.00 54.03 110 THR A O 1
ATOM 862 N N . GLY A 1 111 ? -27.478 -4.828 -55.630 1.00 55.97 111 GLY A N 1
ATOM 863 C CA . GLY A 1 111 ? -26.142 -4.685 -55.050 1.00 55.97 111 GLY A CA 1
ATOM 864 C C . GLY A 1 111 ? -25.234 -5.898 -55.252 1.00 55.97 111 GLY A C 1
ATOM 865 O O . GLY A 1 111 ? -24.199 -5.992 -54.593 1.00 55.97 111 GLY A O 1
ATOM 866 N N . GLN A 1 112 ? -25.585 -6.821 -56.152 1.00 54.25 112 GLN A N 1
ATOM 867 C CA . GLN A 1 112 ? -24.778 -8.009 -56.419 1.00 54.25 112 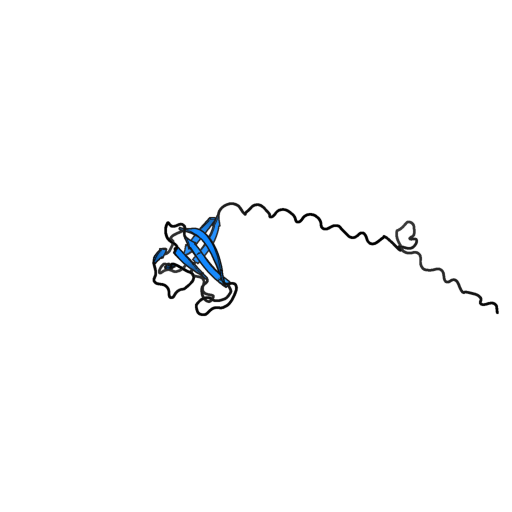GLN A CA 1
ATOM 868 C C . GLN A 1 112 ? -23.832 -7.763 -57.617 1.00 54.25 112 GLN A C 1
ATOM 870 O O . GLN A 1 112 ? -24.242 -7.127 -58.597 1.00 54.25 112 GLN A O 1
ATOM 875 N N . PRO A 1 113 ? -22.561 -8.220 -57.573 1.00 57.22 113 PRO A N 1
ATOM 876 C CA . PRO A 1 113 ? -21.620 -8.025 -58.676 1.00 57.22 113 PRO A CA 1
ATOM 877 C C . PRO A 1 113 ? -22.103 -8.725 -59.948 1.00 57.22 113 PRO A C 1
ATOM 879 O O . PRO A 1 113 ? -22.384 -9.925 -59.932 1.00 57.22 113 PRO A O 1
ATOM 882 N N . LEU A 1 114 ? -22.161 -7.995 -61.065 1.00 56.56 114 LEU A N 1
ATOM 883 C CA . LEU A 1 114 ? -22.476 -8.589 -62.3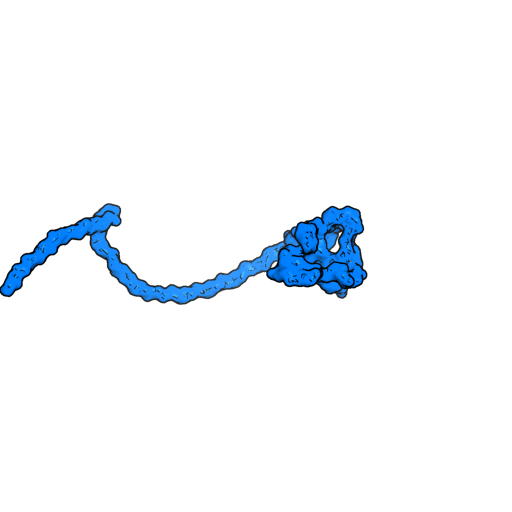62 1.00 56.56 114 LEU A CA 1
ATOM 884 C C . LEU A 1 114 ? -21.333 -9.532 -62.772 1.00 56.56 114 LEU A C 1
ATOM 886 O O . LEU A 1 114 ? -20.176 -9.117 -62.857 1.00 56.56 114 LEU A O 1
ATOM 890 N N . ALA A 1 115 ? -21.639 -10.809 -63.020 1.00 51.88 115 ALA A N 1
ATOM 891 C CA . ALA A 1 115 ? -20.636 -11.774 -63.469 1.00 51.88 115 ALA A CA 1
ATOM 892 C C . ALA A 1 115 ? -19.979 -11.302 -64.787 1.00 51.88 115 ALA A C 1
ATOM 894 O O . ALA A 1 115 ? -20.674 -10.783 -65.666 1.00 51.88 115 ALA A O 1
ATOM 895 N N . PRO A 1 116 ? -18.656 -11.479 -64.967 1.00 49.44 116 PRO A N 1
ATOM 896 C CA . PRO A 1 116 ? -17.966 -10.962 -66.141 1.00 49.44 116 PRO A CA 1
ATOM 897 C C . PRO A 1 116 ? -18.450 -11.670 -67.413 1.00 49.44 116 PRO A C 1
ATOM 899 O O . PRO A 1 116 ? -18.347 -12.892 -67.548 1.00 49.44 116 PRO A O 1
ATOM 902 N N . ALA A 1 117 ? -18.949 -10.897 -68.379 1.00 43.06 117 ALA A N 1
ATOM 903 C CA . ALA A 1 117 ? -19.266 -11.402 -69.709 1.0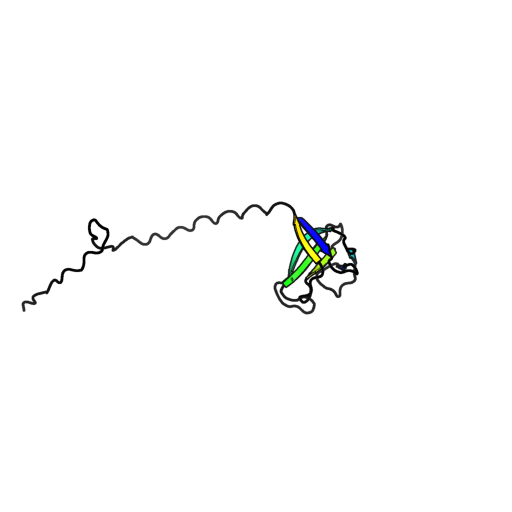0 43.06 117 ALA A CA 1
ATOM 904 C C . ALA A 1 117 ? -17.975 -11.886 -70.395 1.00 43.06 117 ALA A C 1
ATOM 906 O O . ALA A 1 117 ? -17.066 -11.092 -70.646 1.00 43.06 117 ALA A O 1
ATOM 907 N N . LYS A 1 118 ? -17.884 -13.184 -70.719 1.00 43.97 118 LYS A N 1
ATOM 908 C CA . LYS A 1 118 ? -16.783 -13.732 -71.527 1.00 43.97 118 LYS A CA 1
ATOM 909 C C . LYS A 1 118 ? -16.792 -13.065 -72.905 1.00 43.97 118 LYS A C 1
ATOM 911 O O . LYS A 1 118 ? -17.628 -13.394 -73.742 1.00 43.97 118 LYS A O 1
ATOM 916 N N . ARG A 1 119 ? -15.852 -12.154 -73.160 1.00 45.34 119 ARG A N 1
ATOM 917 C CA . ARG A 1 119 ? -15.542 -11.694 -74.517 1.00 45.34 119 ARG A CA 1
ATOM 918 C C . ARG A 1 119 ? -14.361 -12.502 -75.041 1.00 45.34 119 ARG A C 1
ATOM 920 O O . ARG A 1 119 ? -13.229 -12.297 -74.618 1.00 45.34 119 ARG A O 1
ATOM 927 N N . TYR A 1 120 ? -14.644 -13.447 -75.934 1.00 41.66 120 TYR A N 1
ATOM 928 C CA . TYR A 1 120 ? -13.619 -14.081 -76.759 1.00 41.66 120 TYR A CA 1
ATOM 929 C C . TYR A 1 120 ? -13.018 -13.011 -77.677 1.00 41.66 120 TYR A C 1
ATOM 931 O O . TYR A 1 120 ? -13.758 -12.270 -78.324 1.00 41.66 120 TYR A O 1
ATOM 939 N N . ARG A 1 121 ? -11.687 -12.907 -77.721 1.00 44.38 121 ARG A N 1
ATOM 940 C CA . ARG A 1 121 ? -10.992 -12.089 -78.717 1.00 44.38 121 ARG A CA 1
ATOM 941 C C . ARG A 1 121 ? -10.735 -12.976 -79.931 1.00 44.38 121 ARG A C 1
ATOM 943 O O . ARG A 1 121 ? -10.004 -13.954 -79.813 1.00 44.38 121 ARG A O 1
ATOM 950 N N . VAL A 1 122 ? -11.355 -12.652 -81.063 1.00 42.09 122 VAL A N 1
ATOM 951 C CA . VAL A 1 122 ? -10.909 -13.161 -82.365 1.00 42.09 122 VAL A CA 1
ATOM 952 C C . VAL A 1 122 ? -9.548 -12.518 -82.631 1.00 42.09 122 VAL A C 1
ATOM 954 O O . VAL A 1 122 ? -9.407 -11.301 -82.500 1.00 42.09 122 VAL A O 1
ATOM 957 N N . VAL A 1 123 ? -8.538 -13.343 -82.892 1.00 45.09 123 VAL A N 1
ATOM 958 C CA . VAL A 1 123 ? -7.224 -12.893 -83.355 1.00 45.09 123 VAL A CA 1
ATOM 959 C C . VAL A 1 123 ? -7.291 -12.962 -84.874 1.00 45.09 123 VAL A C 1
ATOM 961 O O . VAL A 1 123 ? -7.510 -14.047 -85.404 1.00 45.09 123 VAL A O 1
ATOM 964 N N . GLU A 1 124 ? -7.178 -11.826 -85.551 1.00 41.91 124 GLU A N 1
ATOM 965 C CA . GLU A 1 124 ? -6.926 -11.803 -86.993 1.00 41.91 124 GLU A CA 1
ATOM 966 C C . GLU A 1 124 ? -5.455 -11.426 -87.203 1.00 41.91 124 GLU A C 1
ATOM 968 O O . GLU A 1 124 ? -4.946 -10.531 -86.519 1.00 41.91 124 GLU A O 1
ATOM 973 N N . GLU A 1 125 ? -4.794 -12.221 -88.051 1.00 44.38 125 GLU A N 1
ATOM 974 C CA . GLU A 1 125 ? -3.369 -12.189 -88.425 1.00 44.38 125 GLU A CA 1
ATOM 975 C C . GLU A 1 125 ? -2.977 -10.956 -89.251 1.00 44.38 125 GLU A C 1
ATOM 977 O O . GLU A 1 125 ? -3.807 -10.481 -90.061 1.00 44.38 125 GLU A O 1
#

Secondary structure (DSSP, 8-state):
-EEEEE--TT-EEEBSSS-TTSPP-EEE-TT-EEEEEEEEE-SS--SS--TT-EEEEESSSS--EEEEEETTEE-EEEEE-S----PPP---PPP---------PPB-TTSPBPPPP--------

Solvent-accessible surface area (backbone atoms only — not comparable to full-atom values): 7871 Å² total; per-residue (Å²): 79,32,38,36,34,42,72,35,84,86,32,45,62,19,11,73,49,93,40,88,84,50,70,69,77,49,71,46,53,51,77,42,76,46,54,20,73,46,79,49,67,37,90,52,73,57,96,72,42,31,54,69,20,26,34,34,32,40,71,61,102,56,72,32,25,33,64,26,26,54,79,90,42,77,36,34,50,78,44,84,44,75,81,75,77,78,79,75,80,75,76,75,82,73,81,76,82,78,70,85,78,84,90,78,73,74,52,48,101,85,70,49,75,60,77,83,78,86,76,82,78,84,83,82,134

pLDDT: mean 79.87, std 20.74, range [41.66, 97.94]

Mean predicted aligned error: 15.05 Å

Nearest PDB structures (foldseek):
  2kt8-assembly1_A  TM=6.670E-01  e=8.772E-02  Clostridium perfringens
  2krs-assembly1_A  TM=6.531E-01  e=7.864E-02  Clostridium perfringens
  4krt-assembly2_B  TM=7.093E-01  e=1.786E-01  Clostridium phage phiSM10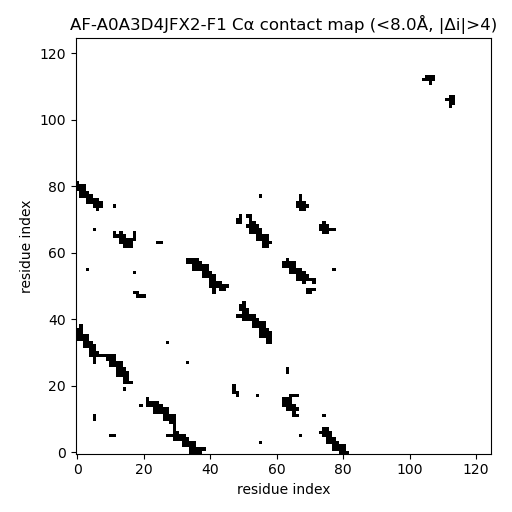1
  8b2f-assembly2_B  TM=5.967E-01  e=2.618E-01  Trichophaea saccata

Radius of gyration: 31.49 Å; Cα contacts (8 Å, |Δi|>4): 221; chains: 1; bounding box: 46×29×102 Å